Protein AF-M1ZQB5-F1 (afdb_monomer_lite)

Secondary structure (DSSP, 8-state):
---EEEEES--SSSSPPEE-S-TT-EE-TT-EEEE-SSS---EE-SS-EEEEEE-SSEEEEEE-SSPPS---PPPP-SSHHHHHHHTT-B-TTTT--BHHHHTT---TT----------STT-

Structure (mmCIF, N/CA/C/O backbone):
data_AF-M1ZQB5-F1
#
_entry.id   AF-M1ZQB5-F1
#
loop_
_atom_site.group_PDB
_atom_site.id
_atom_site.type_symbol
_atom_site.label_atom_id
_atom_site.label_alt_id
_atom_site.label_comp_id
_atom_site.label_asym_id
_atom_site.label_entity_id
_atom_site.label_seq_id
_atom_site.pdbx_PDB_ins_code
_atom_site.Cartn_x
_atom_site.Cartn_y
_atom_site.Cartn_z
_atom_site.occupancy
_atom_site.B_iso_or_equiv
_atom_site.auth_seq_id
_atom_site.auth_comp_id
_atom_site.auth_asym_id
_atom_site.auth_atom_id
_atom_site.pdbx_PDB_model_num
ATOM 1 N N . MET A 1 1 ? -11.434 12.362 20.990 1.00 58.94 1 MET A N 1
ATOM 2 C CA . MET A 1 1 ? -12.385 11.751 20.028 1.00 58.94 1 MET A CA 1
ATOM 3 C C . MET A 1 1 ? -11.575 10.796 19.185 1.00 58.94 1 MET A C 1
ATOM 5 O O . MET A 1 1 ? -10.649 11.257 18.527 1.00 58.94 1 MET A O 1
ATOM 9 N N . SER A 1 2 ? -11.874 9.498 19.245 1.00 73.94 2 SER A N 1
ATOM 10 C CA . SER A 1 2 ? -11.271 8.530 18.332 1.00 73.94 2 SER A CA 1
ATOM 11 C C . SER A 1 2 ? -11.743 8.837 16.908 1.00 73.94 2 SER A C 1
ATOM 13 O O . SER A 1 2 ? -12.924 9.094 16.659 1.00 73.94 2 SER A O 1
ATOM 15 N N . SER A 1 3 ? -10.801 8.882 15.971 1.00 91.50 3 SER A N 1
ATOM 16 C CA . SER A 1 3 ? -11.096 9.092 14.554 1.00 91.50 3 SER A CA 1
ATOM 17 C C . SER A 1 3 ? -11.231 7.738 13.871 1.00 91.50 3 SER A C 1
ATOM 19 O O . SER A 1 3 ? -10.390 6.858 14.055 1.00 91.50 3 SER A O 1
ATOM 21 N N . LEU A 1 4 ? -12.276 7.571 13.062 1.00 96.06 4 LEU A N 1
ATOM 22 C CA . LEU A 1 4 ? -12.484 6.359 12.277 1.00 96.06 4 LEU A CA 1
ATOM 23 C C . LEU A 1 4 ? -11.824 6.515 10.903 1.00 96.06 4 LEU A C 1
ATOM 25 O O . LEU A 1 4 ? -12.237 7.352 10.101 1.00 96.06 4 LEU A O 1
ATOM 29 N N . TYR A 1 5 ? -10.814 5.698 10.623 1.00 97.75 5 TYR A N 1
ATOM 30 C CA . TYR A 1 5 ? -10.106 5.667 9.345 1.00 97.75 5 TYR A CA 1
ATOM 31 C C . TYR A 1 5 ? -10.628 4.530 8.481 1.00 97.75 5 TYR A C 1
ATOM 33 O O . TYR A 1 5 ? -10.882 3.432 8.970 1.00 97.75 5 TYR A O 1
ATOM 41 N N . LYS A 1 6 ? -10.770 4.779 7.179 1.00 98.00 6 LYS A N 1
ATOM 42 C CA . LYS A 1 6 ? -11.203 3.771 6.212 1.00 98.00 6 LYS A CA 1
ATOM 43 C C . LYS A 1 6 ? -10.095 3.493 5.210 1.00 98.00 6 LYS A C 1
ATOM 45 O O . LYS A 1 6 ? -9.702 4.377 4.454 1.00 98.00 6 LYS A O 1
ATOM 50 N N . PHE A 1 7 ? -9.678 2.239 5.149 1.00 98.19 7 PHE A N 1
ATOM 51 C CA . PHE A 1 7 ? -8.733 1.722 4.170 1.00 98.19 7 PHE A CA 1
ATOM 52 C C . PHE A 1 7 ? -9.521 0.973 3.101 1.00 98.19 7 PHE A C 1
ATOM 54 O O . PHE A 1 7 ? -10.154 -0.040 3.394 1.00 98.19 7 PHE A O 1
ATOM 61 N N . TYR A 1 8 ? -9.557 1.491 1.873 1.00 98.12 8 TYR A N 1
ATOM 62 C CA . TYR A 1 8 ? -10.268 0.835 0.774 1.00 98.12 8 TYR A CA 1
ATOM 63 C C . TYR A 1 8 ? -9.528 -0.421 0.325 1.00 98.12 8 TYR A C 1
ATOM 65 O O . TYR A 1 8 ? -8.311 -0.411 0.233 1.00 98.12 8 TYR A O 1
ATOM 73 N N . LEU A 1 9 ? -10.255 -1.482 -0.023 1.00 98.06 9 LEU A N 1
ATOM 74 C CA . LEU A 1 9 ? -9.650 -2.706 -0.567 1.00 98.06 9 LEU A CA 1
ATOM 75 C C . LEU A 1 9 ? -9.313 -2.579 -2.059 1.00 98.06 9 LEU A C 1
ATOM 77 O O . LEU A 1 9 ? -8.485 -3.318 -2.578 1.00 98.06 9 LEU A O 1
ATOM 81 N N . LYS A 1 10 ? -9.931 -1.626 -2.764 1.00 96.88 10 LYS A N 1
ATOM 82 C CA . LYS A 1 10 ? -9.667 -1.327 -4.177 1.00 96.88 10 LYS A CA 1
ATOM 83 C C . LYS A 1 10 ? -8.780 -0.082 -4.292 1.00 96.88 10 LYS A C 1
ATOM 85 O O . LYS A 1 10 ? -9.275 1.006 -4.560 1.00 96.88 10 LYS A O 1
ATOM 90 N N . MET A 1 11 ? -7.475 -0.260 -4.084 1.00 93.94 11 MET A N 1
ATOM 91 C CA . MET A 1 11 ? -6.458 0.810 -4.184 1.00 93.94 11 MET A CA 1
ATOM 92 C C . MET A 1 11 ? -5.565 0.683 -5.426 1.00 93.94 11 MET A C 1
ATOM 94 O O . MET A 1 11 ? -4.629 1.453 -5.616 1.00 93.94 11 MET A O 1
ATOM 98 N N . HIS A 1 12 ? -5.842 -0.306 -6.274 1.00 96.19 12 HIS A N 1
ATOM 99 C CA . HIS A 1 12 ? -5.065 -0.611 -7.467 1.00 96.19 12 HIS A CA 1
ATOM 100 C C . HIS A 1 12 ? -5.946 -1.159 -8.594 1.00 96.19 12 HIS A C 1
ATOM 102 O O . HIS A 1 12 ? -7.124 -1.477 -8.401 1.00 96.19 12 HIS A O 1
ATOM 108 N N . ILE A 1 13 ? -5.361 -1.309 -9.784 1.00 96.50 13 ILE A N 1
ATOM 109 C CA . ILE A 1 13 ? -6.081 -1.701 -11.002 1.00 96.50 13 ILE A CA 1
ATOM 110 C C . ILE A 1 13 ? -6.686 -3.114 -10.935 1.00 96.50 13 ILE A C 1
ATOM 112 O O . ILE A 1 13 ? -7.803 -3.319 -11.411 1.00 96.50 13 ILE A O 1
ATOM 116 N N . GLY A 1 14 ? -6.004 -4.081 -10.308 1.00 95.75 14 GLY A N 1
ATOM 117 C CA . GLY A 1 14 ? -6.518 -5.451 -10.151 1.00 95.75 14 GLY A CA 1
ATOM 118 C C . GLY A 1 14 ? -7.636 -5.570 -9.110 1.00 95.75 14 GLY A C 1
ATOM 119 O O . GLY A 1 14 ? -8.053 -4.564 -8.544 1.00 95.75 14 GLY A O 1
ATOM 120 N N . VAL A 1 15 ? -8.181 -6.769 -8.890 1.00 97.25 15 VAL A N 1
ATOM 121 C CA . VAL A 1 15 ? -9.354 -6.986 -8.009 1.00 97.25 15 VAL A CA 1
ATOM 122 C C . VAL A 1 15 ? -9.103 -6.510 -6.566 1.00 97.25 15 VAL A C 1
ATOM 124 O O . VAL A 1 15 ? -7.945 -6.400 -6.183 1.00 97.25 15 VAL A O 1
ATOM 127 N N . PRO A 1 16 ? -10.140 -6.198 -5.762 1.00 97.88 16 PRO A N 1
ATOM 128 C CA . PRO A 1 16 ? -9.936 -5.748 -4.383 1.00 97.88 16 PRO A CA 1
ATOM 129 C C . PRO A 1 16 ? -9.049 -6.700 -3.563 1.00 97.88 16 PRO A C 1
ATOM 131 O O . PRO A 1 16 ? -9.193 -7.921 -3.664 1.00 97.88 16 PRO A O 1
ATOM 134 N N . SER A 1 17 ? -8.155 -6.136 -2.749 1.00 98.25 17 SER A N 1
ATOM 135 C CA . SER A 1 17 ? -7.337 -6.884 -1.791 1.00 98.25 17 SER A CA 1
ATOM 136 C C . SER A 1 17 ? -8.209 -7.578 -0.745 1.00 98.25 17 SER A C 1
ATOM 138 O O . SER A 1 17 ? -9.317 -7.141 -0.434 1.00 98.25 17 SER A O 1
ATOM 140 N N . VAL A 1 18 ? -7.701 -8.670 -0.189 1.00 98.38 18 VAL A N 1
ATOM 141 C CA . VAL A 1 18 ? -8.382 -9.481 0.817 1.00 98.38 18 VAL A CA 1
ATOM 142 C C . VAL A 1 18 ? -7.854 -9.088 2.199 1.00 98.38 18 VAL A C 1
ATOM 144 O O . VAL A 1 18 ? -6.640 -9.133 2.407 1.00 98.38 18 VAL A O 1
ATOM 147 N N . PRO A 1 19 ? -8.721 -8.698 3.151 1.00 98.56 19 PRO A N 1
ATOM 148 C CA . PRO A 1 19 ? -8.307 -8.422 4.522 1.00 98.56 19 PRO A CA 1
ATOM 149 C C . PRO A 1 19 ? -7.564 -9.611 5.139 1.00 98.56 19 PRO A C 1
ATOM 151 O O . PRO A 1 19 ? -8.016 -10.750 5.026 1.00 98.56 19 PRO A O 1
ATOM 154 N N . CYS A 1 20 ? -6.451 -9.344 5.820 1.00 98.31 20 CYS A N 1
ATOM 155 C CA . CYS A 1 20 ? -5.686 -10.354 6.562 1.00 98.31 20 CYS A CA 1
ATOM 156 C C . CYS A 1 20 ? -5.774 -10.179 8.089 1.00 98.31 20 CYS A C 1
ATOM 158 O O . CYS A 1 20 ? -5.110 -10.901 8.826 1.00 98.31 20 CYS A O 1
ATOM 160 N N . VAL A 1 21 ? -6.610 -9.245 8.549 1.00 98.62 21 VAL A N 1
ATOM 161 C CA . VAL A 1 21 ? -6.916 -8.955 9.961 1.00 98.62 21 VAL A CA 1
ATOM 162 C C . VAL A 1 21 ? -8.385 -9.251 10.265 1.00 98.62 21 VAL A C 1
ATOM 164 O O . VAL A 1 21 ? -9.185 -9.458 9.347 1.00 98.62 21 VAL A O 1
ATOM 167 N N . LYS A 1 22 ? -8.763 -9.267 11.546 1.00 98.44 22 LYS A N 1
ATOM 168 C CA . LYS A 1 22 ? -10.137 -9.550 12.001 1.00 98.44 22 LYS A CA 1
ATOM 169 C C . LYS A 1 22 ? -10.769 -8.362 12.717 1.00 98.44 22 LYS A C 1
ATOM 171 O O . LYS A 1 22 ? -10.086 -7.546 13.324 1.00 98.44 22 LYS A O 1
ATOM 176 N N . GLU A 1 23 ? -12.099 -8.284 12.694 1.00 98.62 23 GLU A N 1
ATOM 177 C CA . GLU A 1 23 ? -12.823 -7.316 13.523 1.00 98.62 23 GLU A CA 1
ATOM 178 C C . GLU A 1 23 ? -12.485 -7.512 15.006 1.00 98.62 23 GLU A C 1
ATOM 180 O O . GLU A 1 23 ? -12.431 -8.632 15.516 1.00 98.62 23 GLU A O 1
ATOM 185 N N . GLY A 1 24 ? -12.234 -6.405 15.696 1.00 98.25 24 GLY A N 1
ATOM 186 C CA . GLY A 1 24 ? -11.801 -6.372 17.084 1.00 98.25 24 GLY A CA 1
ATOM 187 C C . GLY A 1 24 ? -10.293 -6.516 17.302 1.00 98.25 24 GLY A C 1
ATOM 188 O O . GLY A 1 24 ? -9.843 -6.249 18.417 1.00 98.25 24 GLY A O 1
ATOM 189 N N . GLU A 1 25 ? -9.523 -6.886 16.277 1.00 98.62 25 GLU A N 1
ATOM 190 C CA . GLU A 1 25 ? -8.061 -6.956 16.333 1.00 98.62 25 GLU A CA 1
ATOM 191 C C . GLU A 1 25 ? -7.456 -5.559 16.502 1.00 98.62 25 GLU A C 1
ATOM 193 O O . GLU A 1 25 ? -7.944 -4.586 15.925 1.00 98.62 25 GLU A O 1
ATOM 198 N N . PHE A 1 26 ? -6.400 -5.450 17.305 1.00 98.31 26 PHE A N 1
ATOM 199 C CA . PHE A 1 26 ? -5.599 -4.235 17.364 1.00 98.31 26 PHE A CA 1
ATOM 200 C C . PHE A 1 26 ? -4.492 -4.326 16.319 1.00 98.31 26 PHE A C 1
ATOM 202 O O . PHE A 1 26 ? -3.788 -5.332 16.267 1.00 98.31 26 PHE A O 1
ATOM 209 N N . VAL A 1 27 ? -4.338 -3.282 15.514 1.00 98.31 27 VAL A N 1
ATOM 210 C CA . VAL A 1 27 ? -3.286 -3.183 14.505 1.00 98.31 27 VAL A CA 1
ATOM 211 C C . VAL A 1 27 ? -2.384 -2.002 14.804 1.00 98.31 27 VAL A C 1
ATOM 213 O O . VAL A 1 27 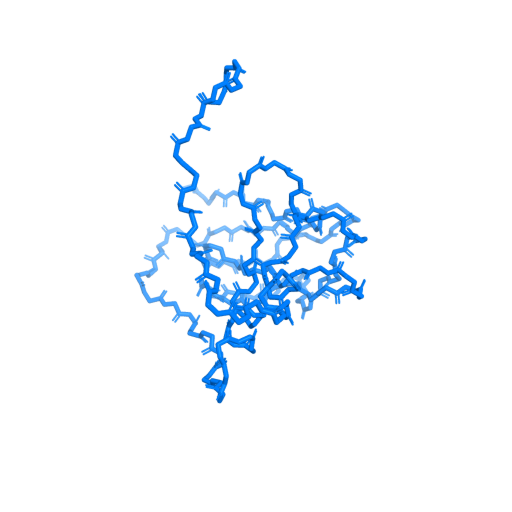? -2.828 -0.978 15.328 1.00 98.31 27 VAL A O 1
ATOM 216 N N . GLU A 1 28 ? -1.117 -2.136 14.444 1.00 98.12 28 GLU A N 1
ATOM 217 C CA . GLU A 1 28 ? -0.123 -1.078 14.582 1.00 98.12 28 GLU A CA 1
ATOM 218 C C . GLU A 1 28 ? 0.053 -0.306 13.268 1.00 98.12 28 GLU A C 1
ATOM 220 O O . GLU A 1 28 ? -0.144 -0.828 12.166 1.00 98.12 28 GLU A O 1
ATOM 225 N N . ARG A 1 29 ? 0.462 0.960 13.362 1.00 98.06 29 ARG A N 1
ATOM 226 C CA . ARG A 1 29 ? 0.885 1.748 12.203 1.00 98.06 29 ARG A CA 1
ATOM 227 C C . ARG A 1 29 ? 1.973 0.995 11.430 1.00 98.06 29 ARG A C 1
ATOM 229 O O . ARG A 1 29 ? 2.934 0.495 12.004 1.00 98.06 29 ARG A O 1
ATOM 236 N N . GLY A 1 30 ? 1.826 0.922 10.112 1.00 98.00 30 GLY A N 1
ATOM 237 C CA . GLY A 1 30 ? 2.711 0.177 9.214 1.00 98.00 30 GLY A CA 1
ATOM 238 C C . GLY A 1 30 ? 2.362 -1.306 9.064 1.00 98.00 30 GLY A C 1
ATOM 239 O O . GLY A 1 30 ? 2.851 -1.941 8.130 1.00 98.00 30 GLY A O 1
ATOM 240 N N . GLN A 1 31 ? 1.489 -1.868 9.908 1.00 98.56 31 GLN A N 1
ATOM 241 C CA . GLN A 1 31 ? 1.082 -3.269 9.801 1.00 98.56 31 GLN A CA 1
ATOM 242 C C . GLN A 1 31 ? 0.306 -3.516 8.502 1.00 98.56 31 GLN A C 1
ATOM 244 O O . GLN A 1 31 ? -0.566 -2.727 8.129 1.00 98.56 31 GLN A O 1
ATOM 249 N N . VAL A 1 32 ? 0.601 -4.631 7.828 1.00 98.62 32 VAL A N 1
ATOM 250 C CA . VAL A 1 32 ? -0.187 -5.119 6.687 1.00 98.62 32 VAL A CA 1
ATOM 251 C C . VAL A 1 32 ? -1.573 -5.536 7.182 1.00 98.62 32 VAL A C 1
ATOM 253 O O . VAL A 1 32 ? -1.690 -6.350 8.095 1.00 98.62 32 VAL A O 1
ATOM 256 N N . ILE A 1 33 ? -2.618 -4.982 6.570 1.00 98.69 33 ILE A N 1
ATOM 257 C CA . ILE A 1 33 ? -4.024 -5.246 6.917 1.00 98.69 33 ILE A CA 1
ATOM 258 C C . ILE A 1 33 ? -4.815 -5.899 5.778 1.00 98.69 33 ILE A C 1
ATOM 260 O O . ILE A 1 33 ? -5.889 -6.455 6.018 1.00 98.69 33 ILE A O 1
ATOM 264 N N . ALA A 1 34 ? -4.299 -5.869 4.545 1.00 98.56 34 ALA A N 1
ATOM 265 C CA . ALA A 1 34 ? -4.850 -6.629 3.429 1.00 98.56 34 ALA A CA 1
ATOM 266 C C . ALA A 1 34 ? -3.764 -7.064 2.436 1.00 98.56 34 ALA A C 1
ATOM 268 O O . ALA A 1 34 ? -2.831 -6.313 2.141 1.00 98.56 34 ALA A O 1
ATOM 269 N N . GLU A 1 35 ? -3.946 -8.257 1.878 1.00 98.25 35 GLU A N 1
ATOM 270 C CA . GLU A 1 35 ? -3.079 -8.878 0.876 1.00 98.25 35 GLU A CA 1
ATOM 271 C C . GLU A 1 35 ? -3.749 -8.829 -0.508 1.00 98.25 35 GLU A C 1
ATOM 273 O O . GLU A 1 35 ? -4.968 -9.000 -0.611 1.00 98.25 35 GLU A O 1
ATOM 278 N N . PRO A 1 36 ? -3.001 -8.604 -1.599 1.00 97.25 36 PRO A N 1
ATOM 279 C CA . PRO A 1 36 ? -3.578 -8.619 -2.935 1.00 97.25 36 PRO A CA 1
ATOM 280 C C . PRO A 1 36 ? -4.021 -10.030 -3.340 1.00 97.25 36 PRO A C 1
ATOM 282 O O . PRO A 1 36 ? -3.330 -11.016 -3.091 1.00 97.25 36 PRO A O 1
ATOM 285 N N . ASN A 1 37 ? -5.150 -10.126 -4.044 1.00 93.88 37 ASN A N 1
ATOM 286 C CA . ASN A 1 37 ? -5.584 -11.363 -4.691 1.00 93.88 37 ASN A CA 1
ATOM 287 C C . ASN A 1 37 ? -5.236 -11.315 -6.187 1.00 93.88 37 ASN A C 1
ATOM 289 O O . ASN A 1 37 ? -5.983 -10.770 -6.999 1.00 93.88 37 ASN A O 1
ATOM 293 N N . GLY A 1 38 ? -4.065 -11.840 -6.553 1.00 94.62 38 GLY A N 1
ATOM 294 C CA . GLY A 1 38 ? -3.532 -11.742 -7.914 1.00 94.62 38 GLY A CA 1
ATOM 295 C C . GLY A 1 38 ? -2.833 -10.403 -8.168 1.00 94.62 38 GLY A C 1
ATOM 296 O O . GLY A 1 38 ? -1.955 -10.005 -7.407 1.00 94.62 38 GLY A O 1
ATOM 297 N N . LEU A 1 39 ? -3.178 -9.711 -9.262 1.00 96.62 39 LEU A N 1
ATOM 298 C CA . LEU A 1 39 ? -2.583 -8.408 -9.580 1.00 96.62 39 LEU A CA 1
ATOM 299 C C . LEU A 1 39 ? -3.002 -7.369 -8.532 1.00 96.62 39 LEU A C 1
ATOM 301 O O . LEU A 1 39 ? -4.168 -6.987 -8.472 1.00 96.62 39 LEU A O 1
ATOM 305 N N . GLY A 1 40 ? -2.055 -6.855 -7.754 1.00 96.88 40 GLY A N 1
ATOM 306 C CA . GLY A 1 40 ? -2.375 -5.872 -6.729 1.00 96.88 40 GLY A CA 1
ATOM 307 C C . GLY A 1 40 ? -1.189 -5.444 -5.892 1.00 96.88 40 GLY A C 1
ATOM 308 O O . GLY A 1 40 ? -0.046 -5.648 -6.283 1.00 96.88 40 GLY A O 1
ATOM 309 N N . ALA A 1 41 ? -1.464 -4.829 -4.753 1.00 97.75 41 ALA A N 1
ATOM 310 C CA . ALA A 1 41 ? -0.462 -4.445 -3.774 1.00 97.75 41 ALA A CA 1
ATOM 311 C C . ALA A 1 41 ? -1.011 -4.637 -2.358 1.00 97.75 41 ALA A C 1
ATOM 313 O O . ALA A 1 41 ? -2.227 -4.589 -2.140 1.00 97.75 41 ALA A O 1
ATOM 314 N N . ARG A 1 42 ? -0.108 -4.852 -1.400 1.00 98.31 42 ARG A N 1
ATOM 315 C CA . ARG A 1 42 ? -0.464 -4.883 0.019 1.00 98.31 42 ARG A CA 1
ATOM 316 C C . ARG A 1 42 ? -0.978 -3.538 0.492 1.00 98.31 42 ARG A C 1
ATOM 318 O O . ARG A 1 42 ? -0.602 -2.493 -0.033 1.00 98.31 42 ARG A O 1
ATOM 325 N N . ILE A 1 43 ? -1.826 -3.580 1.509 1.00 98.38 43 ILE A N 1
ATOM 326 C CA . ILE A 1 43 ? -2.370 -2.390 2.153 1.00 98.38 43 ILE A CA 1
ATOM 327 C C . ILE A 1 43 ? -1.898 -2.389 3.595 1.00 98.38 43 ILE A C 1
ATOM 329 O O . ILE A 1 43 ? -2.100 -3.365 4.316 1.00 98.38 43 ILE A O 1
ATOM 333 N N . HIS A 1 44 ? -1.291 -1.279 4.001 1.00 98.50 44 HIS A N 1
ATOM 334 C CA . HIS A 1 44 ? -0.793 -1.065 5.351 1.00 98.50 44 HIS A CA 1
ATOM 335 C C . HIS A 1 44 ? -1.682 -0.061 6.082 1.00 98.50 44 HIS A C 1
ATOM 337 O O . HIS A 1 44 ? -2.174 0.894 5.474 1.00 98.50 44 HIS A O 1
ATOM 343 N N . SER A 1 45 ? -1.864 -0.249 7.387 1.00 98.00 45 SER A N 1
ATOM 344 C CA . SER A 1 45 ? -2.520 0.762 8.211 1.00 98.00 45 SER A CA 1
ATOM 345 C C . SER A 1 45 ? -1.603 1.970 8.400 1.00 98.00 45 SER A C 1
ATOM 347 O O . SER A 1 45 ? -0.437 1.828 8.762 1.00 98.00 45 SER A O 1
ATOM 349 N N . SER A 1 46 ? -2.124 3.179 8.207 1.00 96.81 46 SER A N 1
ATOM 350 C CA . SER A 1 46 ? -1.414 4.425 8.525 1.00 96.81 46 SER A CA 1
ATOM 351 C C . SER A 1 46 ? -1.561 4.847 9.991 1.00 96.81 46 SER A C 1
ATOM 353 O O . SER A 1 46 ? -0.913 5.805 10.408 1.00 96.81 46 SER A O 1
ATOM 355 N N . VAL A 1 47 ? -2.380 4.132 10.770 1.00 97.50 47 VAL A N 1
ATOM 356 C CA . VAL A 1 47 ? -2.676 4.418 12.181 1.00 97.50 47 VAL A CA 1
ATOM 357 C C . VAL A 1 47 ? -2.643 3.143 13.018 1.00 97.50 47 VAL A C 1
ATOM 359 O O . VAL A 1 47 ? -2.982 2.062 12.533 1.00 97.50 47 VAL A O 1
ATOM 362 N N . SER A 1 48 ? -2.285 3.271 14.290 1.00 98.00 48 SER A N 1
ATOM 363 C CA . SER A 1 48 ? -2.513 2.225 15.283 1.00 98.00 48 SER A CA 1
ATOM 364 C C . SER A 1 48 ? -3.933 2.338 15.835 1.00 98.00 48 SER A C 1
ATOM 366 O O . SER A 1 48 ? -4.415 3.443 16.109 1.00 98.00 48 SER A O 1
ATOM 368 N N . GLY A 1 49 ? -4.619 1.219 16.020 1.00 97.62 49 GLY A N 1
ATOM 369 C CA . GLY A 1 49 ? -5.998 1.239 16.492 1.00 97.62 49 GLY A CA 1
ATOM 370 C C . GLY A 1 49 ? -6.692 -0.106 16.409 1.00 97.62 49 GLY A C 1
ATOM 371 O O . GLY A 1 49 ? -6.097 -1.120 16.051 1.00 97.62 49 GLY A O 1
ATOM 372 N N . LYS A 1 50 ? -7.982 -0.115 16.735 1.00 98.38 50 LYS A N 1
ATOM 373 C CA . LYS A 1 50 ? -8.802 -1.325 16.707 1.00 98.38 50 LYS A CA 1
ATOM 374 C C . LYS A 1 50 ? -9.546 -1.424 15.383 1.00 98.38 50 LYS A C 1
ATOM 376 O O . LYS A 1 50 ? -10.198 -0.469 14.961 1.00 98.38 50 LYS A O 1
ATOM 381 N N . VAL A 1 51 ? -9.497 -2.585 14.738 1.00 98.69 51 VAL A N 1
ATOM 382 C CA . VAL A 1 51 ? -10.327 -2.889 13.570 1.00 98.69 51 VAL A CA 1
ATOM 383 C C . VAL A 1 51 ? -11.784 -2.883 14.020 1.00 98.69 51 VAL A C 1
ATOM 385 O O . VAL A 1 51 ? -12.246 -3.787 14.712 1.00 98.69 51 VAL A O 1
ATOM 388 N N . PHE A 1 52 ? -12.507 -1.834 13.652 1.00 98.25 52 PHE A N 1
ATOM 389 C CA . PHE A 1 52 ? -13.894 -1.633 14.045 1.00 98.25 52 PHE A CA 1
ATOM 390 C C . PHE A 1 52 ? -14.834 -2.491 13.201 1.00 98.25 52 PHE A C 1
ATOM 392 O O . PHE A 1 52 ? -15.742 -3.125 13.733 1.00 98.25 52 PHE A O 1
ATOM 399 N N . LYS A 1 53 ? -14.621 -2.502 11.879 1.00 98.50 53 LYS A N 1
ATOM 400 C CA . LYS A 1 53 ? -15.471 -3.229 10.935 1.00 98.50 53 LYS A CA 1
ATOM 401 C C . LYS A 1 53 ? -14.736 -3.556 9.642 1.00 98.50 53 LYS A C 1
ATOM 403 O O . LYS A 1 53 ? -13.991 -2.720 9.130 1.00 98.50 53 LYS A O 1
ATOM 408 N N . ILE A 1 54 ? -15.005 -4.722 9.072 1.00 98.69 54 ILE A N 1
ATOM 409 C CA . ILE A 1 54 ? -14.540 -5.130 7.746 1.00 98.69 54 ILE A CA 1
ATOM 410 C C . ILE A 1 54 ? -15.758 -5.230 6.823 1.00 98.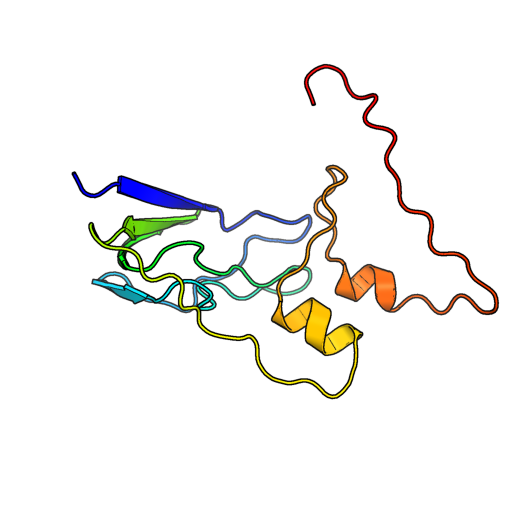69 54 ILE A C 1
ATOM 412 O O . ILE A 1 54 ? -16.776 -5.830 7.160 1.00 98.69 54 ILE A O 1
ATOM 416 N N . THR A 1 55 ? -15.678 -4.610 5.649 1.00 98.00 55 THR A N 1
ATOM 417 C CA . THR A 1 55 ? -16.725 -4.666 4.621 1.00 98.00 55 THR A CA 1
ATOM 418 C C . THR A 1 55 ? -16.171 -5.203 3.307 1.00 98.00 55 THR A C 1
ATOM 420 O O . THR A 1 55 ? -14.968 -5.390 3.146 1.00 98.00 55 THR A O 1
ATOM 423 N N . ASP A 1 56 ? -17.053 -5.393 2.330 1.00 96.06 56 ASP A N 1
ATOM 424 C CA . ASP A 1 56 ? -16.703 -5.705 0.941 1.00 96.06 56 ASP A CA 1
ATOM 425 C C . ASP A 1 56 ? -15.806 -4.637 0.285 1.00 96.06 56 ASP A C 1
ATOM 427 O O . ASP A 1 56 ? -15.088 -4.921 -0.673 1.00 96.06 56 ASP A O 1
ATOM 431 N N . LYS A 1 57 ? -15.839 -3.398 0.791 1.00 96.88 57 LYS A N 1
ATOM 432 C CA . LYS A 1 57 ? -15.139 -2.245 0.203 1.00 96.88 57 LYS A CA 1
ATOM 433 C C . LYS A 1 57 ? -13.914 -1.792 0.983 1.00 96.88 57 LYS A C 1
ATOM 435 O O . LYS A 1 57 ? -13.105 -1.051 0.421 1.00 96.88 57 LYS A O 1
ATOM 440 N N . GLY A 1 58 ? -13.791 -2.133 2.263 1.00 98.06 58 GLY A N 1
ATOM 441 C CA . GLY A 1 58 ? -12.765 -1.533 3.111 1.00 98.06 58 GLY A CA 1
ATOM 442 C C . GLY A 1 58 ? -12.674 -2.086 4.525 1.00 98.06 58 GLY A C 1
ATOM 443 O O . GLY A 1 58 ? -13.578 -2.759 5.013 1.00 98.06 58 GLY A O 1
ATOM 444 N N . ILE A 1 59 ? -11.585 -1.719 5.190 1.00 98.75 59 ILE A N 1
ATOM 445 C CA . ILE A 1 59 ? -11.323 -1.968 6.607 1.00 98.75 59 ILE A CA 1
ATOM 446 C C . ILE A 1 59 ? -11.465 -0.633 7.334 1.00 98.75 59 ILE A C 1
ATOM 448 O O . ILE A 1 59 ? -10.842 0.358 6.947 1.00 98.75 59 ILE A O 1
ATOM 452 N N . LEU A 1 60 ? -12.317 -0.587 8.353 1.00 98.56 60 LEU A N 1
ATOM 453 C CA . LEU A 1 60 ? -12.511 0.582 9.200 1.00 98.56 60 LEU A CA 1
ATOM 454 C C . LEU A 1 60 ? -11.740 0.373 10.502 1.00 98.56 60 LEU A C 1
ATOM 456 O O . LEU A 1 60 ? -11.962 -0.621 11.193 1.00 98.56 60 LEU A O 1
ATOM 460 N N . ILE A 1 61 ? -10.853 1.307 10.831 1.00 98.62 61 ILE A N 1
ATOM 461 C CA . ILE A 1 61 ? -10.007 1.271 12.026 1.00 98.62 61 ILE A CA 1
ATOM 462 C C . ILE A 1 61 ? -10.348 2.475 12.891 1.00 98.62 61 ILE A C 1
ATOM 464 O O . ILE A 1 61 ? -10.244 3.620 12.453 1.00 98.62 61 ILE A O 1
ATOM 468 N N . GLU A 1 62 ? -10.760 2.207 14.123 1.00 98.19 62 GLU A N 1
ATOM 469 C CA . GLU A 1 62 ? -10.887 3.225 15.155 1.00 98.19 62 GLU A CA 1
ATOM 470 C C . GLU A 1 62 ? -9.490 3.508 15.711 1.00 98.19 62 GLU A C 1
ATOM 472 O O . GLU A 1 62 ? -8.895 2.665 16.389 1.00 98.19 62 GLU A O 1
ATOM 477 N N . ALA A 1 63 ? -8.933 4.667 15.359 1.00 97.62 63 ALA A N 1
ATOM 478 C CA . ALA A 1 63 ? -7.581 5.033 15.751 1.00 97.62 63 ALA A CA 1
ATOM 479 C C . ALA A 1 63 ? -7.492 5.298 17.257 1.00 97.62 63 ALA A C 1
ATOM 481 O O . ALA A 1 63 ? -8.352 5.970 17.837 1.00 97.62 63 ALA A O 1
ATOM 482 N N . SER A 1 64 ? -6.407 4.824 17.867 1.00 96.06 64 SER A N 1
ATOM 483 C CA . SER A 1 64 ? -6.044 5.174 19.241 1.00 96.06 64 SER A CA 1
ATOM 484 C C . SER A 1 64 ? -5.865 6.685 19.384 1.00 96.06 64 SER A C 1
ATOM 486 O O . SER A 1 64 ? -5.317 7.329 18.487 1.00 96.06 64 SER A O 1
ATOM 488 N N . GLU A 1 65 ? -6.269 7.247 20.527 1.00 92.75 65 GLU A N 1
ATOM 489 C CA . GLU A 1 65 ? -6.133 8.690 20.789 1.00 92.75 65 GLU A CA 1
ATOM 490 C C . GLU A 1 65 ? -4.671 9.154 20.739 1.00 92.75 65 GLU A C 1
ATOM 492 O O . GLU A 1 65 ? -4.378 10.215 20.194 1.00 92.75 65 GLU A O 1
ATOM 497 N N . ASN A 1 66 ? -3.756 8.320 21.243 1.00 91.88 66 ASN A N 1
ATOM 498 C CA . ASN A 1 66 ? -2.318 8.549 21.178 1.00 91.88 66 ASN A CA 1
ATOM 499 C C . ASN A 1 66 ? -1.704 7.651 20.099 1.00 91.88 66 ASN A C 1
ATOM 501 O O . ASN A 1 66 ? -1.758 6.423 20.202 1.00 91.88 66 ASN A O 1
ATOM 505 N N . GLN A 1 67 ? -1.118 8.266 19.074 1.00 94.19 67 GLN A N 1
ATOM 506 C CA . GLN A 1 67 ? -0.373 7.579 18.019 1.00 94.19 67 GLN A CA 1
ATOM 507 C C . GLN A 1 67 ? 1.126 7.651 18.325 1.00 94.19 67 GLN A C 1
ATOM 509 O O . GLN A 1 67 ? 1.635 8.735 18.604 1.00 94.19 67 GLN A O 1
ATOM 514 N N . SER A 1 68 ? 1.828 6.516 18.257 1.00 92.56 68 SER A N 1
ATOM 515 C CA . SER A 1 68 ? 3.297 6.513 18.287 1.00 92.56 68 SER A CA 1
ATOM 516 C C . SER A 1 68 ? 3.866 6.956 16.933 1.00 92.56 68 SER A C 1
ATOM 518 O O . SER A 1 68 ? 3.232 6.795 15.883 1.00 92.56 68 SER A O 1
ATOM 520 N N . GLU A 1 69 ? 5.090 7.483 16.949 1.00 92.44 69 GLU A N 1
ATOM 521 C CA . GLU A 1 69 ? 5.888 7.669 15.735 1.00 92.44 69 GLU A CA 1
ATOM 522 C C . GLU A 1 69 ? 6.463 6.345 15.209 1.00 92.44 69 GLU A C 1
ATOM 524 O O . GLU A 1 69 ? 6.791 6.257 14.022 1.00 92.44 69 GLU A O 1
ATOM 529 N N . ASP A 1 70 ? 6.516 5.313 16.057 1.00 95.25 70 ASP A N 1
ATOM 530 C CA . ASP A 1 70 ? 6.941 3.968 15.683 1.00 95.25 70 ASP A CA 1
ATOM 531 C C . ASP A 1 70 ? 6.003 3.337 14.650 1.00 95.25 70 ASP A C 1
ATOM 533 O O . ASP A 1 70 ? 4.804 3.631 14.572 1.00 95.25 70 ASP A O 1
ATOM 537 N N . PHE A 1 71 ? 6.564 2.432 13.852 1.00 96.69 71 PHE A N 1
ATOM 538 C CA . PHE A 1 71 ? 5.817 1.679 12.859 1.00 96.69 71 PHE A CA 1
ATOM 539 C C . PHE A 1 71 ? 6.401 0.283 12.657 1.00 96.69 71 PHE A C 1
ATOM 541 O O . PHE A 1 71 ? 7.609 0.055 12.787 1.00 96.69 71 PHE A O 1
ATOM 548 N N . VAL A 1 72 ? 5.532 -0.644 12.267 1.00 97.88 72 VAL A N 1
ATOM 549 C CA . VAL A 1 72 ? 5.920 -1.984 11.833 1.00 97.88 72 VAL A CA 1
ATOM 550 C C . VAL A 1 72 ? 6.677 -1.859 10.515 1.00 97.88 72 VAL A C 1
ATOM 552 O O . VAL A 1 72 ? 6.127 -1.439 9.495 1.00 97.88 72 VAL A O 1
ATOM 555 N N . LYS A 1 73 ? 7.965 -2.204 10.540 1.00 97.31 73 LYS A N 1
ATOM 556 C CA . LYS A 1 73 ? 8.806 -2.218 9.340 1.00 97.31 73 LYS A CA 1
ATOM 557 C C . LYS A 1 73 ? 8.382 -3.360 8.422 1.00 97.31 73 LYS A C 1
ATOM 559 O O . LYS A 1 73 ? 8.034 -4.446 8.880 1.00 97.31 73 LYS A O 1
ATOM 564 N N . ILE A 1 74 ? 8.466 -3.115 7.118 1.00 97.38 74 ILE A N 1
ATOM 565 C CA . ILE A 1 74 ? 8.324 -4.174 6.119 1.00 97.38 74 ILE A CA 1
ATOM 566 C C . ILE A 1 74 ? 9.406 -5.236 6.318 1.00 97.38 74 ILE A C 1
ATOM 568 O O . ILE A 1 74 ? 10.482 -4.957 6.856 1.00 97.38 74 ILE A O 1
ATOM 572 N N . LYS A 1 75 ? 9.127 -6.452 5.850 1.00 95.75 75 LYS A N 1
ATOM 573 C CA . LYS A 1 75 ? 10.096 -7.541 5.868 1.00 95.75 75 LYS A CA 1
ATOM 574 C C . LYS A 1 75 ? 11.341 -7.152 5.066 1.00 95.75 75 LYS A C 1
ATOM 576 O O . LYS A 1 75 ? 11.238 -6.663 3.942 1.00 95.75 75 LYS A O 1
ATOM 581 N N . GLU A 1 76 ? 12.516 -7.421 5.627 1.00 97.19 76 GLU A N 1
ATOM 582 C CA . GLU A 1 76 ? 13.772 -7.287 4.893 1.00 97.19 76 GLU A CA 1
ATOM 583 C C . GLU A 1 76 ? 13.811 -8.275 3.718 1.00 97.19 76 GLU A C 1
ATOM 585 O O . GLU A 1 76 ? 13.500 -9.462 3.865 1.00 97.19 76 GLU A O 1
ATOM 590 N N . CYS A 1 77 ? 14.160 -7.766 2.538 1.00 97.31 77 CYS A N 1
ATOM 591 C CA . CYS A 1 77 ? 14.107 -8.502 1.283 1.00 97.31 77 CYS A CA 1
ATOM 592 C C . CYS A 1 77 ? 15.439 -8.460 0.543 1.00 97.31 77 CYS A C 1
ATOM 594 O O . CYS A 1 77 ? 16.191 -7.495 0.632 1.00 97.31 77 CYS A O 1
ATOM 596 N N . ASN A 1 78 ? 15.684 -9.497 -0.259 1.00 96.44 78 ASN A N 1
ATOM 597 C CA . ASN A 1 78 ? 16.937 -9.668 -0.998 1.00 96.44 78 ASN A CA 1
ATOM 598 C C . ASN A 1 78 ? 16.944 -8.962 -2.364 1.00 96.44 78 ASN A C 1
ATOM 600 O O . ASN A 1 78 ? 17.954 -8.990 -3.065 1.00 96.44 78 ASN A O 1
ATOM 604 N N . SER A 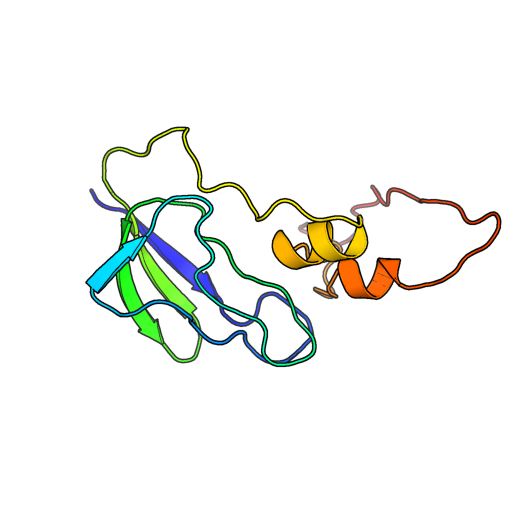1 79 ? 15.822 -8.372 -2.782 1.00 96.62 79 SER A N 1
ATOM 605 C CA . SER A 1 79 ? 15.699 -7.696 -4.071 1.00 96.62 79 SER A CA 1
ATOM 606 C C . SER A 1 79 ? 14.824 -6.450 -3.965 1.00 96.62 79 SER A C 1
ATOM 608 O O . SER A 1 79 ? 13.902 -6.386 -3.154 1.00 96.62 79 SER A O 1
ATOM 610 N N . ILE A 1 80 ? 15.080 -5.464 -4.830 1.00 94.56 80 ILE A N 1
ATOM 611 C CA . ILE A 1 80 ? 14.264 -4.243 -4.920 1.00 94.56 80 ILE A CA 1
ATOM 612 C C . ILE A 1 80 ? 12.811 -4.592 -5.269 1.00 94.56 80 ILE A C 1
ATOM 614 O O . ILE A 1 80 ? 11.890 -3.979 -4.737 1.00 94.56 80 ILE A O 1
ATOM 618 N N . LEU A 1 81 ? 12.595 -5.585 -6.138 1.00 95.88 81 LEU A N 1
ATOM 619 C CA . LEU A 1 81 ? 11.255 -6.016 -6.539 1.00 95.88 81 LEU A CA 1
ATOM 620 C C . LEU A 1 81 ? 10.444 -6.526 -5.351 1.00 95.88 81 LEU A C 1
ATOM 622 O O . LEU A 1 81 ? 9.297 -6.110 -5.182 1.00 95.88 81 LEU A O 1
ATOM 626 N N . ASP A 1 82 ? 11.051 -7.377 -4.526 1.00 96.81 82 ASP A N 1
ATOM 627 C CA . ASP A 1 82 ? 10.401 -7.922 -3.338 1.00 96.81 82 ASP A CA 1
ATOM 628 C C . ASP A 1 82 ? 10.174 -6.820 -2.303 1.00 96.81 82 ASP A C 1
ATOM 630 O O . ASP A 1 82 ? 9.070 -6.698 -1.791 1.00 96.81 82 ASP A O 1
ATOM 634 N N . THR A 1 83 ? 11.143 -5.925 -2.083 1.00 98.06 83 THR A N 1
ATOM 635 C CA . THR A 1 83 ? 10.968 -4.766 -1.189 1.00 98.06 83 THR A CA 1
ATOM 636 C C . THR A 1 83 ? 9.786 -3.888 -1.612 1.00 98.06 83 THR A C 1
ATOM 638 O O . THR A 1 83 ? 8.965 -3.501 -0.782 1.00 98.06 83 THR A O 1
ATOM 641 N N . VAL A 1 84 ? 9.658 -3.583 -2.908 1.00 97.62 84 VAL A N 1
ATOM 642 C CA . VAL A 1 84 ? 8.556 -2.765 -3.453 1.00 97.62 84 VAL A CA 1
ATOM 643 C C . VAL A 1 84 ? 7.214 -3.497 -3.350 1.00 97.62 84 VAL A C 1
ATOM 645 O O . VAL A 1 84 ? 6.185 -2.855 -3.127 1.00 97.62 84 VAL A O 1
ATOM 648 N N . TYR A 1 85 ? 7.210 -4.824 -3.509 1.00 97.25 85 TYR A N 1
ATOM 649 C CA . TYR A 1 85 ? 6.027 -5.660 -3.306 1.00 97.25 85 TYR A CA 1
ATOM 650 C C . TYR A 1 85 ? 5.593 -5.676 -1.835 1.00 97.25 85 TYR A C 1
ATOM 652 O O . TYR A 1 85 ? 4.433 -5.386 -1.542 1.00 97.25 85 TYR A O 1
ATOM 660 N N . GLU A 1 86 ? 6.524 -5.947 -0.917 1.00 98.12 86 GLU A N 1
ATOM 661 C CA . GLU A 1 86 ? 6.273 -6.002 0.525 1.00 98.12 86 GLU A CA 1
ATOM 662 C C . GLU A 1 86 ? 5.785 -4.662 1.078 1.00 98.12 86 GLU A C 1
ATOM 664 O O . GLU A 1 86 ? 4.959 -4.656 1.985 1.00 98.12 86 GLU A O 1
ATOM 669 N N . ALA A 1 87 ? 6.263 -3.548 0.515 1.00 97.81 87 ALA A N 1
ATOM 670 C CA . ALA A 1 87 ? 5.835 -2.192 0.851 1.00 97.81 87 ALA A CA 1
ATOM 671 C C . ALA A 1 87 ? 4.480 -1.784 0.249 1.00 97.81 87 ALA A C 1
ATOM 673 O O . ALA A 1 87 ? 3.996 -0.689 0.530 1.00 97.81 87 ALA A O 1
ATOM 674 N N . GLY A 1 88 ? 3.882 -2.610 -0.615 1.00 97.38 88 GLY A N 1
ATOM 675 C CA . GLY A 1 88 ? 2.572 -2.322 -1.195 1.00 97.38 88 GLY A CA 1
ATOM 676 C C . GLY A 1 88 ? 2.545 -1.102 -2.125 1.00 97.38 88 GLY A C 1
ATOM 677 O O . GLY A 1 88 ? 1.520 -0.431 -2.236 1.00 97.38 88 GLY A O 1
ATOM 678 N N . ILE A 1 89 ? 3.651 -0.786 -2.811 1.00 97.44 89 ILE A N 1
ATOM 679 C CA . ILE A 1 89 ? 3.747 0.448 -3.606 1.00 97.44 89 ILE A CA 1
ATOM 680 C C . ILE A 1 89 ? 2.924 0.342 -4.897 1.00 97.44 89 ILE A C 1
ATOM 682 O O . ILE A 1 89 ? 3.118 -0.549 -5.736 1.00 97.44 89 ILE A O 1
ATOM 686 N N . VAL A 1 90 ? 2.054 1.330 -5.095 1.00 97.12 90 VAL A N 1
ATOM 687 C CA . VAL A 1 90 ? 1.216 1.507 -6.284 1.00 97.12 90 VAL A CA 1
ATOM 688 C C . VAL A 1 90 ? 1.592 2.809 -6.995 1.00 97.12 90 VAL A C 1
ATOM 690 O O . VAL A 1 90 ? 1.946 3.797 -6.358 1.00 97.12 90 VAL A O 1
ATOM 693 N N . GLY A 1 91 ? 1.527 2.830 -8.329 1.00 95.25 91 GLY A N 1
ATOM 694 C CA . GLY A 1 91 ? 1.796 4.041 -9.103 1.00 95.25 91 GLY A CA 1
ATOM 695 C C . GLY A 1 91 ? 0.747 5.135 -8.874 1.00 95.25 91 GLY A C 1
ATOM 696 O O . GLY A 1 91 ? -0.422 4.939 -9.206 1.00 95.25 91 GLY A O 1
ATOM 697 N N . ALA A 1 92 ? 1.193 6.301 -8.402 1.00 91.19 92 ALA A N 1
ATOM 698 C CA . ALA A 1 92 ? 0.347 7.441 -8.031 1.00 91.19 92 ALA A CA 1
ATOM 699 C C . ALA A 1 92 ? -0.143 8.316 -9.205 1.00 91.19 92 ALA A C 1
ATOM 701 O O . ALA A 1 92 ? -0.841 9.290 -8.984 1.00 91.19 92 ALA A O 1
ATOM 702 N N . GLY A 1 93 ? 0.169 7.969 -10.459 1.00 91.06 93 GLY A N 1
ATOM 703 C CA . GLY A 1 93 ? -0.266 8.752 -11.627 1.00 91.06 93 GLY A CA 1
ATOM 704 C C . GLY A 1 93 ? -1.743 8.590 -12.024 1.00 91.06 93 GLY A C 1
ATOM 705 O O . GLY A 1 93 ? -2.139 9.108 -13.056 1.00 91.06 93 GLY A O 1
ATOM 706 N N . GLY A 1 94 ? -2.539 7.809 -11.284 1.00 89.25 94 GLY A N 1
ATOM 707 C CA . GLY A 1 94 ? -3.988 7.656 -11.503 1.00 89.25 94 GLY A CA 1
ATOM 708 C C . GLY A 1 94 ? -4.444 6.224 -11.792 1.00 89.25 94 GLY A C 1
ATOM 709 O O . GLY A 1 94 ? -5.388 5.741 -11.177 1.00 89.25 94 GLY A O 1
ATOM 710 N N . ALA A 1 95 ? -3.738 5.482 -12.652 1.00 91.88 95 ALA A N 1
ATOM 711 C CA . ALA A 1 95 ? -4.152 4.120 -13.026 1.00 91.88 95 ALA A CA 1
ATOM 712 C C . ALA A 1 95 ? -4.075 3.092 -11.876 1.00 91.88 95 ALA A C 1
ATOM 714 O O . ALA A 1 95 ? -4.629 1.999 -11.986 1.00 91.88 95 ALA A O 1
ATOM 715 N N . GLY A 1 96 ? -3.340 3.391 -10.800 1.00 93.88 96 GLY A N 1
ATOM 716 C CA . GLY A 1 96 ? -3.205 2.479 -9.666 1.00 93.88 96 GLY A CA 1
ATOM 717 C C . GLY A 1 96 ? -2.501 1.162 -10.025 1.00 93.88 96 GLY A C 1
ATOM 718 O O . GLY A 1 96 ? -2.842 0.101 -9.507 1.00 93.88 96 GLY A O 1
ATOM 719 N N . PHE A 1 97 ? -1.553 1.179 -10.963 1.00 96.75 97 PHE A N 1
ATOM 720 C CA . PHE A 1 97 ? -0.856 -0.039 -11.385 1.00 96.75 97 PHE A CA 1
ATOM 721 C C . PHE A 1 97 ? 0.287 -0.385 -10.403 1.00 96.75 97 PHE A C 1
ATOM 723 O O . PHE A 1 97 ? 1.094 0.509 -10.121 1.00 96.75 97 PHE A O 1
ATOM 730 N N . PRO A 1 98 ? 0.404 -1.635 -9.900 1.00 97.31 98 PRO A N 1
ATOM 731 C CA . PRO A 1 98 ? 1.420 -2.003 -8.909 1.00 97.31 98 PRO A CA 1
ATOM 732 C C . PRO A 1 98 ? 2.856 -1.780 -9.400 1.00 97.31 98 PRO A C 1
ATOM 734 O O . PRO A 1 98 ? 3.246 -2.246 -10.475 1.00 97.31 98 PRO A O 1
ATOM 737 N N . THR A 1 99 ? 3.669 -1.086 -8.603 1.00 97.06 99 THR A N 1
ATOM 738 C CA . THR A 1 99 ? 5.012 -0.651 -9.021 1.00 97.06 99 THR A CA 1
ATOM 739 C C . THR A 1 99 ? 5.969 -1.827 -9.193 1.00 97.06 99 THR A C 1
ATOM 741 O O . THR A 1 99 ? 6.716 -1.864 -10.168 1.00 97.06 99 THR A O 1
ATOM 744 N N . HIS A 1 100 ? 5.890 -2.842 -8.328 1.00 96.50 100 HIS A N 1
ATOM 745 C CA . HIS A 1 100 ? 6.721 -4.044 -8.444 1.00 96.50 100 HIS A CA 1
ATOM 746 C C . HIS A 1 100 ? 6.482 -4.807 -9.763 1.00 96.50 100 HIS A C 1
ATOM 748 O O . HIS A 1 100 ? 7.375 -5.503 -10.228 1.00 96.50 100 HIS A O 1
ATOM 754 N N . VAL A 1 101 ? 5.308 -4.675 -10.401 1.00 95.75 101 VAL A N 1
ATOM 755 C CA . VAL A 1 101 ? 5.052 -5.267 -11.727 1.00 95.75 101 VAL A CA 1
ATOM 756 C C . VAL A 1 101 ? 5.734 -4.456 -12.826 1.00 95.75 101 VAL A C 1
ATOM 758 O O . VAL A 1 101 ? 6.327 -5.043 -13.723 1.00 95.75 101 VAL A O 1
ATOM 761 N N . LYS A 1 102 ? 5.710 -3.118 -12.744 1.00 93.81 102 LYS A N 1
ATOM 762 C CA . LYS A 1 102 ? 6.413 -2.245 -13.705 1.00 93.81 102 LYS A CA 1
ATOM 763 C C . LYS A 1 102 ? 7.919 -2.482 -13.684 1.00 93.81 102 LYS A C 1
ATOM 765 O O . LYS A 1 102 ? 8.539 -2.584 -14.735 1.00 93.81 102 LYS A O 1
ATOM 770 N N . LEU A 1 103 ? 8.485 -2.612 -12.487 1.00 94.12 103 LEU A N 1
ATOM 771 C CA . LEU A 1 103 ? 9.922 -2.794 -12.288 1.00 94.12 103 LEU A CA 1
ATOM 772 C C . LEU A 1 103 ? 10.447 -4.156 -12.770 1.00 94.12 103 LEU A C 1
ATOM 774 O O . LEU A 1 103 ? 11.655 -4.321 -12.886 1.00 94.12 103 LEU A O 1
ATOM 778 N N . LYS A 1 104 ? 9.574 -5.130 -13.074 1.00 93.62 104 LYS A N 1
ATOM 779 C CA . LYS A 1 104 ? 9.986 -6.402 -13.698 1.00 93.62 104 LYS A CA 1
ATOM 780 C C . LYS A 1 104 ? 10.437 -6.233 -15.150 1.00 93.62 104 LYS A C 1
ATOM 782 O O . LYS A 1 104 ? 11.022 -7.161 -15.703 1.00 93.62 104 LYS A O 1
ATOM 787 N N . ALA A 1 105 ? 10.130 -5.101 -15.787 1.00 90.19 105 ALA A N 1
ATOM 788 C CA . ALA A 1 105 ? 10.564 -4.836 -17.150 1.00 90.19 105 ALA A CA 1
ATOM 789 C C . ALA A 1 105 ? 12.097 -4.777 -17.221 1.00 90.19 105 ALA A C 1
ATOM 791 O O . ALA A 1 105 ? 12.735 -4.037 -16.478 1.00 90.19 105 ALA A O 1
ATOM 792 N N . ASN A 1 106 ? 12.681 -5.539 -18.146 1.00 90.31 106 ASN A N 1
ATOM 793 C CA . ASN A 1 106 ? 14.102 -5.449 -18.448 1.00 90.31 106 ASN A CA 1
ATOM 794 C C . ASN A 1 106 ? 14.319 -4.373 -19.516 1.00 90.31 106 ASN A C 1
ATOM 796 O O . ASN A 1 106 ? 13.896 -4.553 -20.658 1.00 90.31 106 ASN A O 1
ATOM 800 N N . ILE A 1 107 ? 14.963 -3.269 -19.141 1.00 91.50 107 ILE A N 1
ATOM 801 C CA . ILE A 1 107 ? 15.262 -2.153 -20.043 1.00 91.50 107 ILE A CA 1
ATOM 802 C C . ILE A 1 107 ? 16.769 -1.882 -19.972 1.00 91.50 107 ILE A C 1
ATOM 804 O O . ILE A 1 107 ? 17.200 -1.041 -19.179 1.00 91.50 1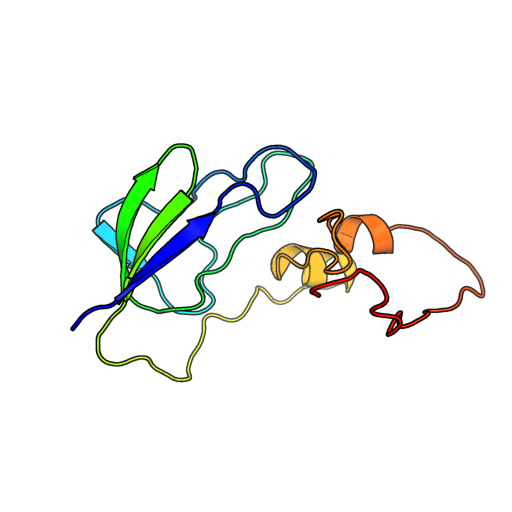07 ILE A O 1
ATOM 808 N N . PRO A 1 108 ? 17.586 -2.620 -20.746 1.00 92.31 108 PRO A N 1
ATOM 809 C CA . PRO A 1 108 ? 19.013 -2.338 -20.863 1.00 92.31 108 PRO A CA 1
ATOM 810 C C . PRO A 1 108 ? 19.229 -0.882 -21.286 1.00 92.31 108 PRO A C 1
ATOM 812 O O . PRO A 1 108 ? 18.525 -0.398 -22.172 1.00 92.31 108 PRO A O 1
ATOM 815 N N . ASP A 1 109 ? 20.148 -0.187 -20.611 1.00 94.50 109 ASP A N 1
ATOM 816 C CA . ASP A 1 109 ? 20.440 1.242 -20.818 1.00 94.50 109 ASP A CA 1
ATOM 817 C C . ASP A 1 109 ? 19.208 2.164 -20.696 1.00 94.50 109 ASP A C 1
ATOM 819 O O . ASP A 1 109 ? 19.150 3.258 -21.258 1.00 94.50 109 ASP A O 1
ATOM 823 N N . GLY A 1 110 ? 18.195 1.705 -19.955 1.00 91.00 110 GLY A N 1
ATOM 824 C CA . GLY A 1 110 ? 16.960 2.433 -19.719 1.00 91.00 110 GLY A CA 1
ATOM 825 C C . GLY A 1 110 ? 17.134 3.647 -18.811 1.00 91.00 110 GLY A C 1
ATOM 826 O O . GLY A 1 110 ? 18.079 3.763 -18.032 1.00 91.00 110 GLY A O 1
ATOM 827 N N . TYR A 1 111 ? 16.144 4.534 -18.866 1.00 94.12 111 TYR A N 1
ATOM 828 C CA . TYR A 1 111 ? 16.080 5.727 -18.031 1.00 94.12 111 TYR A CA 1
ATOM 829 C C . TYR A 1 111 ? 14.927 5.631 -17.038 1.00 94.12 111 TYR A C 1
ATOM 831 O O . TYR A 1 111 ? 13.845 5.135 -17.360 1.00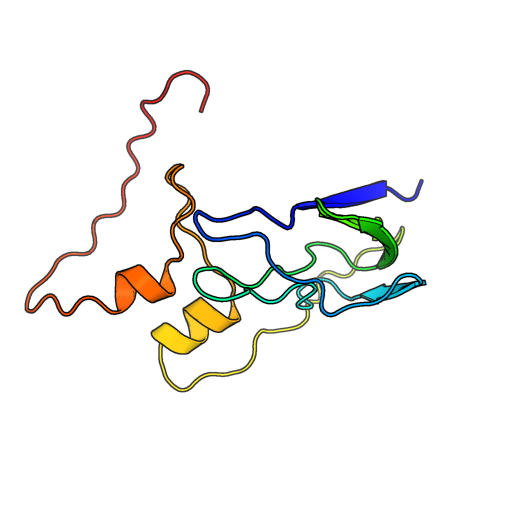 94.12 111 TYR A O 1
ATOM 839 N N . VAL A 1 112 ? 15.138 6.179 -15.842 1.00 92.56 112 VAL A N 1
ATOM 840 C CA . VAL A 1 112 ? 14.052 6.491 -14.912 1.00 92.56 112 VAL A CA 1
ATOM 841 C C . VAL A 1 112 ? 13.657 7.941 -15.133 1.00 92.56 112 VAL A C 1
ATOM 843 O O . VAL A 1 112 ? 14.466 8.847 -14.952 1.00 92.56 112 VAL A O 1
ATOM 846 N N . ILE A 1 113 ? 12.402 8.156 -15.514 1.00 94.19 113 ILE A N 1
ATOM 847 C CA . ILE A 1 113 ? 11.826 9.492 -15.652 1.00 94.19 113 ILE A CA 1
ATOM 848 C C . ILE A 1 113 ? 10.890 9.715 -14.468 1.00 94.19 113 ILE A C 1
ATOM 850 O O . ILE A 1 113 ? 9.896 9.004 -14.309 1.00 94.19 113 ILE A O 1
ATOM 854 N N . ALA A 1 114 ? 11.207 10.709 -13.641 1.00 94.06 114 ALA A N 1
ATOM 855 C CA . ALA A 1 114 ? 10.302 11.180 -12.604 1.00 94.06 114 ALA A CA 1
ATOM 856 C C . ALA A 1 114 ? 9.267 12.109 -13.250 1.00 94.06 114 ALA A C 1
ATOM 858 O O . ALA A 1 114 ? 9.588 13.232 -13.639 1.00 94.06 114 ALA A O 1
ATOM 859 N N . ASN A 1 115 ? 8.037 11.621 -13.420 1.00 93.88 115 ASN A N 1
ATOM 860 C CA . ASN A 1 115 ? 6.959 12.451 -13.942 1.00 93.88 115 ASN A CA 1
ATOM 861 C C . ASN A 1 115 ? 6.458 13.402 -12.847 1.00 93.88 115 ASN A C 1
ATOM 863 O O . ASN A 1 115 ? 5.773 12.964 -11.926 1.00 93.88 115 ASN A O 1
ATOM 867 N N . CYS A 1 116 ? 6.789 14.684 -12.988 1.00 92.50 116 CYS A N 1
ATOM 868 C CA . CYS A 1 116 ? 6.304 15.770 -12.133 1.00 92.50 116 CYS A CA 1
ATOM 869 C C . CYS A 1 116 ? 5.334 16.706 -12.876 1.00 92.50 116 CYS A C 1
ATOM 871 O O . CYS A 1 116 ? 5.079 17.815 -12.415 1.00 92.50 116 CYS A O 1
ATOM 873 N N . ALA A 1 117 ? 4.846 16.305 -14.054 1.00 91.19 117 ALA A N 1
ATOM 874 C CA . ALA A 1 117 ? 3.821 17.042 -14.775 1.00 91.19 117 ALA A CA 1
ATOM 875 C C . ALA A 1 117 ? 2.445 16.655 -14.216 1.00 91.19 117 ALA A C 1
ATOM 877 O O . ALA A 1 117 ? 1.942 15.560 -14.467 1.00 91.19 117 ALA A O 1
ATOM 878 N N . GLU A 1 118 ? 1.856 17.560 -13.442 1.00 91.50 118 GLU A N 1
ATOM 879 C CA . GLU A 1 118 ? 0.533 17.426 -12.829 1.00 91.50 118 GLU A CA 1
ATOM 880 C C . GLU A 1 118 ? -0.446 18.347 -13.566 1.00 91.50 118 GLU A C 1
ATOM 882 O O . GLU A 1 118 ? -0.744 19.459 -13.145 1.00 91.50 118 GLU A O 1
ATOM 887 N N . CYS A 1 119 ? -0.841 17.935 -14.771 1.00 92.69 119 CYS A N 1
ATOM 888 C CA . CYS A 1 119 ? -1.610 18.785 -15.688 1.00 92.69 119 CYS A CA 1
ATOM 889 C C . CYS A 1 119 ? -3.108 18.458 -15.729 1.00 92.69 119 CYS A C 1
ATOM 891 O O . CYS A 1 119 ? -3.847 19.116 -16.461 1.00 92.69 119 CYS A O 1
ATOM 893 N N . GLU A 1 120 ? -3.552 17.442 -14.989 1.00 91.81 120 GLU A N 1
ATOM 894 C CA . GLU A 1 120 ? -4.973 17.128 -14.881 1.00 91.81 120 GLU A CA 1
ATOM 895 C C . GLU A 1 120 ? -5.657 18.217 -14.038 1.00 91.81 120 GLU A C 1
ATOM 897 O O . GLU A 1 120 ? -5.201 18.499 -12.927 1.00 91.81 120 GLU A O 1
ATOM 902 N N . PRO A 1 121 ? -6.732 18.859 -14.524 1.00 88.75 121 PRO A N 1
ATOM 903 C CA . PRO A 1 121 ? -7.440 19.857 -13.738 1.00 88.75 121 PRO A CA 1
ATOM 904 C C . PRO A 1 121 ? -7.910 19.265 -12.406 1.00 88.75 121 PRO A C 1
ATOM 906 O O . PRO A 1 121 ? -8.515 18.196 -12.388 1.00 88.75 121 PRO A O 1
ATOM 909 N N . THR A 1 122 ? -7.707 19.997 -11.307 1.00 85.81 122 THR A N 1
ATOM 910 C CA . THR A 1 122 ? -8.123 19.633 -9.934 1.00 85.81 122 THR A CA 1
ATOM 911 C C . THR A 1 122 ? -7.334 18.511 -9.242 1.00 85.81 122 THR A C 1
ATOM 913 O O . THR A 1 122 ? -7.753 18.101 -8.156 1.00 85.81 122 THR A O 1
ATOM 916 N N . LEU A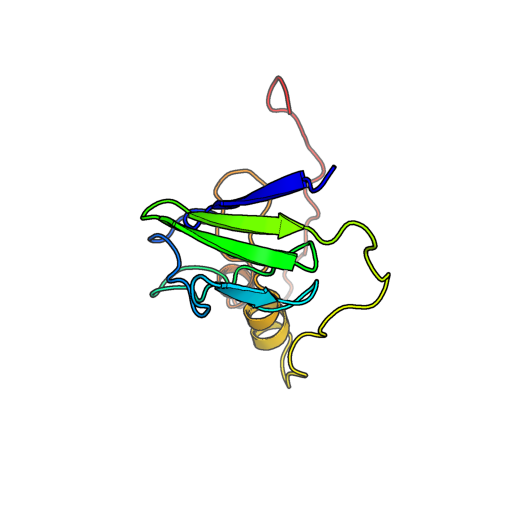 1 123 ? -6.206 18.058 -9.815 1.00 71.75 123 LEU A N 1
ATOM 917 C CA . LEU A 1 123 ? -5.134 17.438 -9.021 1.00 71.75 123 LEU A CA 1
ATOM 918 C C . LEU A 1 123 ? -4.361 18.500 -8.221 1.00 71.75 123 LEU A C 1
ATOM 920 O O . LEU A 1 123 ? -4.215 19.635 -8.738 1.00 71.75 123 LEU A O 1
#

InterPro domains:
  IPR011538 NADH-ubiquinone oxidoreductase 51kDa subunit, FMN-binding domain [PF01512] (84-122)
  IPR026902 RnfC Barrel sandwich hybrid domain [PF13375] (7-58)
  IPR037225 NADH-ubiquinone oxidoreductase 51kDa subunit, FMN-binding domain superfamily [G3DSA:3.40.50.11540] (89-123)
  IPR037225 NADH-ubiquinone oxidoreductase 51kDa subunit, FMN-binding domain superfamily [SSF142019] (62-122)

Foldseek 3Di:
DFDKDKDWQPLAQDDGWAAPDDAQDWDAAQDFGTHRDPFFATDGDNATAGQHDDDPTTTIGRHDPDTDPDHDDFDDDPDPLVNQRSSRDFDPPPNRGRVSVVVVDDDVVDDDDDDPDPPPPPD

Organism: NCBI:txid1232189

pLDDT: mean 95.33, std 5.17, range [58.94, 98.75]

Sequence (123 aa):
MSSLYKFYLKMHIGVPSVPCVKEGEFVERGQVIAEPNGLGARIHSSVSGKVFKITDKGILIEASENQSEDFVKIKECNSILDTVYEAGIVGAGGAGFPTHVKLKANIPDGYVIANCAECEPTL

Radius of gyration: 16.22 Å; chains: 1; bounding box: 37×32×42 Å